Protein AF-A0A438GHX2-F1 (afdb_monomer)

Foldseek 3Di:
DDDDPDDPPDPPPQQAQPVPRHSPDHVVPDPCVVVCCVVPNDPPPPDPVCPPDPPDPPDPDCVVVVVVVVVVVVVVVVVVVVVVVVVVVVVVVVVVVVVVVVVVVVD

pLDDT: mean 72.29, std 18.08, range [37.75, 98.06]

Mean predicted aligned error: 19.06 Å

Solvent-accessible surface area (backbone atoms only — not comparable to full-atom values): 6842 Å² total; per-residue (Å²): 138,82,86,77,80,80,76,80,77,73,83,71,75,79,73,43,14,88,88,76,67,40,79,88,47,56,64,92,66,38,84,60,49,66,60,50,39,73,74,66,45,70,85,84,64,86,56,78,78,59,70,76,38,95,87,48,82,83,68,80,58,71,70,58,57,56,53,53,52,52,51,52,53,53,50,53,52,50,53,53,51,50,56,52,51,50,52,53,50,49,54,51,50,53,50,53,51,48,56,52,51,54,56,58,78,75,109

Structure (mmCIF, N/CA/C/O backbone):
data_AF-A0A438GHX2-F1
#
_entry.id   AF-A0A438GHX2-F1
#
loop_
_atom_site.group_PDB
_atom_site.id
_atom_site.type_symbol
_atom_site.label_atom_id
_atom_site.label_alt_id
_atom_site.label_comp_id
_atom_site.label_asym_id
_atom_site.label_entity_id
_atom_site.label_seq_id
_atom_site.pdbx_PDB_ins_code
_atom_site.Cartn_x
_atom_site.Cartn_y
_atom_site.Cartn_z
_atom_site.occupancy
_atom_site.B_iso_or_equiv
_atom_site.auth_seq_id
_atom_site.auth_comp_id
_atom_site.auth_asym_id
_atom_site.auth_atom_id
_atom_site.pdbx_PDB_model_num
ATOM 1 N N . MET A 1 1 ? -14.356 -44.701 -19.318 1.00 44.75 1 MET A N 1
ATOM 2 C CA . MET A 1 1 ? -13.200 -44.089 -20.004 1.00 44.75 1 MET A CA 1
ATOM 3 C C . MET A 1 1 ? -13.467 -42.599 -20.024 1.00 44.75 1 MET A C 1
ATOM 5 O O . MET A 1 1 ? -14.462 -42.194 -20.605 1.00 44.75 1 MET A O 1
ATOM 9 N N . GLN A 1 2 ? -12.711 -41.836 -19.240 1.00 37.75 2 GLN A N 1
ATOM 10 C CA . GLN A 1 2 ? -12.953 -40.420 -18.967 1.00 37.75 2 GLN A CA 1
ATOM 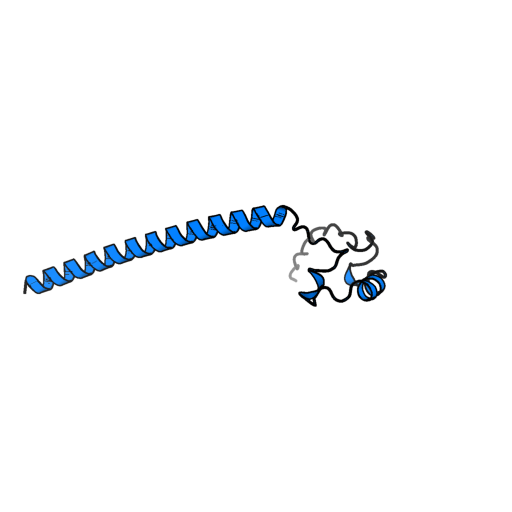11 C C . GLN A 1 2 ? -12.055 -39.603 -19.895 1.00 37.75 2 GLN A C 1
ATOM 13 O O . GLN A 1 2 ? -10.837 -39.761 -19.852 1.00 37.75 2 GLN A O 1
ATOM 18 N N . GLU A 1 3 ? -12.653 -38.796 -20.768 1.00 44.75 3 GLU A N 1
ATOM 19 C CA . GLU A 1 3 ? -11.899 -37.930 -21.671 1.00 44.75 3 GLU A CA 1
ATOM 20 C C . GLU A 1 3 ? -11.330 -36.753 -20.877 1.00 44.75 3 GLU A C 1
ATOM 22 O O . GLU A 1 3 ? -12.061 -35.929 -20.326 1.00 44.75 3 GLU A O 1
ATOM 27 N N . LEU A 1 4 ? -10.003 -36.723 -20.764 1.00 44.03 4 LEU A N 1
ATOM 28 C CA . LEU A 1 4 ? -9.276 -35.601 -20.193 1.00 44.03 4 LEU A CA 1
ATOM 29 C C . LEU A 1 4 ? -9.336 -34.445 -21.191 1.00 44.03 4 LEU A C 1
ATOM 31 O O . LEU A 1 4 ? -8.845 -34.549 -22.313 1.00 44.03 4 LEU A O 1
ATOM 35 N N . GLN A 1 5 ? -9.963 -33.353 -20.763 1.00 43.41 5 GLN A N 1
ATOM 36 C CA . GLN A 1 5 ? -10.037 -32.099 -21.499 1.00 43.41 5 GLN A CA 1
ATOM 37 C C . GLN A 1 5 ? -8.619 -31.637 -21.863 1.00 43.41 5 GLN A C 1
ATOM 39 O O . GLN A 1 5 ? -7.803 -31.346 -20.988 1.00 43.41 5 GLN A O 1
ATOM 44 N N . ALA A 1 6 ? -8.329 -31.588 -23.165 1.00 49.94 6 ALA A N 1
ATOM 45 C CA . ALA A 1 6 ? -7.093 -31.034 -23.689 1.00 49.94 6 ALA A CA 1
ATOM 46 C C . ALA A 1 6 ? -7.051 -29.538 -23.360 1.00 49.94 6 ALA A C 1
ATOM 48 O O . ALA A 1 6 ? -7.850 -28.746 -23.861 1.00 49.94 6 ALA A O 1
ATOM 49 N N . ILE A 1 7 ? -6.135 -29.168 -22.470 1.00 44.16 7 ILE A N 1
ATOM 50 C CA . ILE A 1 7 ? -5.870 -27.786 -22.089 1.00 44.16 7 ILE A CA 1
ATOM 51 C C . ILE A 1 7 ? -5.365 -27.075 -23.347 1.00 44.16 7 ILE A C 1
ATOM 53 O O . ILE A 1 7 ? -4.287 -27.387 -23.851 1.00 44.16 7 ILE A O 1
ATOM 57 N N . SER A 1 8 ? -6.158 -26.148 -23.881 1.00 46.19 8 SER A N 1
ATOM 58 C CA . SER A 1 8 ? -5.757 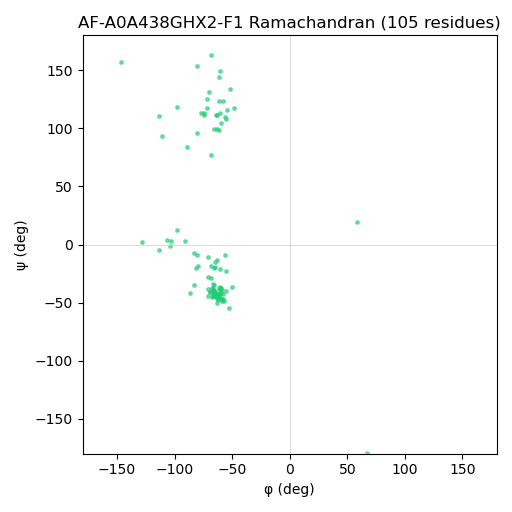-25.293 -24.994 1.00 46.19 8 SER A CA 1
ATOM 59 C C . SER A 1 8 ? -4.588 -24.420 -24.542 1.00 46.19 8 SER A C 1
ATOM 61 O O . SER A 1 8 ? -4.787 -23.425 -23.842 1.00 46.19 8 SER A O 1
ATOM 63 N N . GLN A 1 9 ? -3.364 -24.810 -24.900 1.00 49.81 9 GLN A N 1
ATOM 64 C CA . GLN A 1 9 ? -2.186 -23.972 -24.724 1.00 49.81 9 GLN A CA 1
ATOM 65 C C . GLN A 1 9 ? -2.385 -22.693 -25.539 1.00 49.81 9 GLN A C 1
ATOM 67 O O . GLN A 1 9 ? -2.453 -22.716 -26.767 1.00 49.81 9 GLN A O 1
ATOM 72 N N . THR A 1 10 ? -2.516 -21.572 -24.837 1.00 51.72 10 THR A N 1
ATOM 73 C CA . THR A 1 10 ? -2.447 -20.230 -25.411 1.00 51.72 10 THR A CA 1
ATOM 74 C C . THR A 1 10 ? -1.155 -20.134 -26.229 1.00 51.72 10 THR A C 1
ATOM 76 O O . THR A 1 10 ? -0.114 -20.555 -25.717 1.00 51.72 10 THR A O 1
ATOM 79 N N . PRO A 1 11 ? -1.163 -19.601 -27.465 1.00 47.44 11 PRO A N 1
ATOM 80 C CA . PRO A 1 11 ? 0.074 -19.399 -28.199 1.00 47.44 11 PRO A CA 1
ATOM 81 C C . PRO A 1 11 ? 0.879 -18.341 -27.447 1.00 47.44 11 PRO A C 1
ATOM 83 O O . PRO A 1 11 ? 0.601 -17.146 -27.540 1.00 47.44 11 PRO A O 1
ATOM 86 N N . LEU A 1 12 ? 1.849 -18.789 -26.648 1.00 51.69 12 LEU A N 1
ATOM 87 C CA . LEU A 1 12 ? 2.908 -17.927 -26.155 1.00 51.69 12 LEU A CA 1
ATOM 88 C C . LEU A 1 12 ? 3.601 -17.418 -27.412 1.00 51.69 12 LEU A C 1
ATOM 90 O O . LEU A 1 12 ? 4.280 -18.182 -28.096 1.00 51.69 12 LEU A O 1
ATOM 94 N N . GLN A 1 13 ? 3.357 -16.159 -27.774 1.00 54.06 13 GLN A N 1
ATOM 95 C CA . GLN A 1 13 ? 4.172 -15.496 -28.779 1.00 54.06 13 GLN A CA 1
ATOM 96 C C . GLN A 1 13 ? 5.605 -15.611 -28.273 1.00 54.06 13 GLN A C 1
ATOM 98 O O . GLN A 1 13 ? 5.933 -15.033 -27.237 1.00 54.06 13 GLN A O 1
ATOM 103 N N . ALA A 1 14 ? 6.408 -16.454 -28.925 1.00 57.56 14 ALA A N 1
ATOM 104 C CA . ALA A 1 14 ? 7.786 -16.675 -28.534 1.00 57.56 14 ALA A CA 1
ATOM 105 C C . ALA A 1 14 ? 8.468 -15.309 -28.547 1.00 57.56 14 ALA A C 1
ATOM 107 O O . ALA A 1 14 ? 8.602 -14.702 -29.606 1.00 57.56 14 ALA A O 1
ATOM 108 N N . MET A 1 15 ? 8.807 -14.774 -27.374 1.00 66.50 15 MET A N 1
ATOM 109 C CA . MET A 1 15 ? 9.594 -13.553 -27.331 1.00 66.50 15 MET A CA 1
ATOM 110 C C . MET A 1 15 ? 11.000 -13.913 -27.797 1.00 66.50 15 MET A C 1
ATOM 112 O O . MET A 1 15 ? 11.557 -14.899 -27.303 1.00 66.50 15 MET A O 1
ATOM 116 N N . PRO A 1 16 ? 11.574 -13.140 -28.731 1.00 70.56 16 PRO A N 1
ATOM 117 C CA . PRO A 1 16 ? 12.947 -13.367 -29.123 1.00 70.56 16 PRO A CA 1
ATOM 118 C C . PRO A 1 16 ? 13.844 -13.186 -27.899 1.00 70.56 16 PRO A C 1
ATOM 120 O O . PRO A 1 16 ? 13.541 -12.394 -27.000 1.00 70.56 16 PRO A O 1
ATOM 123 N N . CYS A 1 17 ? 14.957 -13.911 -27.868 1.00 71.19 17 CYS A N 1
ATOM 124 C CA . CYS A 1 17 ? 15.978 -13.753 -26.855 1.00 71.19 17 CYS A CA 1
ATOM 125 C C . CYS A 1 17 ? 16.313 -12.264 -26.703 1.00 71.19 17 CYS A C 1
ATOM 127 O O . CYS A 1 17 ? 16.804 -11.636 -27.637 1.00 71.19 17 CYS A O 1
ATOM 129 N N . ALA A 1 18 ? 16.082 -11.685 -25.525 1.00 68.88 18 ALA A N 1
ATOM 130 C CA . ALA A 1 18 ? 16.302 -10.255 -25.303 1.00 68.88 18 ALA A CA 1
ATOM 131 C C . ALA A 1 18 ? 17.778 -9.826 -25.465 1.00 68.88 18 ALA A C 1
ATOM 133 O O . ALA A 1 18 ? 18.061 -8.636 -25.554 1.00 68.88 18 ALA A O 1
ATOM 134 N N . ILE A 1 19 ? 18.709 -10.789 -25.508 1.00 69.50 19 ILE A N 1
ATOM 135 C CA . ILE A 1 19 ? 20.157 -10.561 -25.600 1.00 69.50 19 ILE A CA 1
ATOM 136 C C . ILE A 1 19 ? 20.616 -10.414 -27.060 1.00 69.50 19 ILE A C 1
ATOM 138 O O . ILE A 1 19 ? 21.429 -9.545 -27.357 1.00 69.50 19 ILE A O 1
ATOM 142 N N . CYS A 1 20 ? 20.104 -11.239 -27.979 1.00 76.06 20 CYS A N 1
ATOM 143 C CA . CYS A 1 20 ? 20.543 -11.266 -29.386 1.00 76.06 20 CYS A CA 1
ATOM 144 C C . CYS A 1 20 ? 19.396 -11.155 -30.406 1.00 76.06 20 CYS A C 1
ATOM 146 O O . CYS A 1 20 ? 19.635 -11.197 -31.609 1.00 76.06 20 CYS A O 1
ATOM 148 N N . LEU A 1 21 ? 18.157 -11.009 -29.929 1.00 70.31 21 LEU A N 1
ATOM 149 C CA . LEU A 1 21 ? 16.919 -10.928 -30.708 1.00 70.31 21 LEU A CA 1
ATOM 150 C C . LEU A 1 21 ? 16.644 -12.148 -31.610 1.00 70.31 21 LEU A C 1
ATOM 152 O O . LEU A 1 21 ? 15.840 -12.058 -32.538 1.00 70.31 21 LEU A O 1
ATOM 156 N N . SER A 1 22 ? 17.274 -13.293 -31.335 1.00 70.31 22 SER A N 1
ATOM 157 C CA . SER A 1 22 ? 17.010 -14.553 -32.035 1.00 70.31 22 SER A CA 1
ATOM 158 C C . SER A 1 22 ? 15.754 -15.244 -31.487 1.00 70.31 22 SER A C 1
ATOM 160 O O . SER A 1 22 ? 15.398 -15.078 -30.322 1.00 70.31 22 SER A O 1
ATOM 162 N N . TYR A 1 23 ? 15.092 -16.059 -32.311 1.00 73.00 23 TYR A N 1
ATOM 163 C CA . TYR A 1 23 ? 13.996 -16.945 -31.881 1.00 73.00 23 TYR A CA 1
ATOM 164 C C . TYR A 1 23 ? 14.449 -18.409 -31.746 1.00 73.00 23 TYR A C 1
ATOM 166 O O . TYR A 1 23 ? 13.633 -19.288 -31.487 1.00 73.00 23 TYR A O 1
ATOM 174 N N . GLU A 1 24 ? 15.739 -18.680 -31.966 1.00 75.62 24 GLU A N 1
ATOM 175 C CA . GLU A 1 24 ? 16.281 -20.041 -32.084 1.00 75.62 24 GLU A CA 1
ATOM 176 C C . GLU A 1 24 ? 16.541 -20.709 -30.731 1.00 75.62 24 GLU A C 1
ATOM 178 O O . GLU A 1 24 ? 16.621 -21.931 -30.656 1.00 75.62 24 GLU A O 1
ATOM 183 N N . HIS A 1 25 ? 16.657 -19.924 -29.661 1.00 68.31 25 HIS A N 1
ATOM 184 C CA . HIS A 1 25 ? 16.953 -20.417 -28.322 1.00 68.31 25 HIS A CA 1
ATOM 185 C C . HIS A 1 25 ? 16.252 -19.566 -27.260 1.00 68.31 25 HIS A C 1
ATOM 187 O O . HIS A 1 25 ? 15.940 -18.389 -27.472 1.00 68.31 25 HIS A O 1
ATOM 193 N N . LEU A 1 26 ? 16.038 -20.147 -26.080 1.00 65.06 26 LEU A N 1
ATOM 194 C CA . LEU A 1 26 ? 15.575 -19.392 -24.918 1.00 65.06 26 LEU A CA 1
ATOM 195 C C . LEU A 1 26 ? 16.666 -18.427 -24.437 1.00 65.06 26 LEU A C 1
ATOM 197 O O . LEU A 1 26 ? 17.841 -18.553 -24.793 1.00 65.06 26 LEU A O 1
ATOM 201 N N . VAL A 1 27 ? 16.274 -17.437 -23.630 1.00 64.94 27 VAL A N 1
ATOM 202 C CA . VAL A 1 27 ? 17.217 -16.447 -23.089 1.00 64.94 27 VAL A CA 1
ATOM 203 C C . VAL A 1 27 ? 18.362 -17.129 -22.353 1.00 64.94 27 VAL A C 1
ATOM 205 O O . VAL A 1 27 ? 19.485 -16.722 -22.594 1.00 64.94 27 VAL A O 1
ATOM 208 N N . GLU A 1 28 ? 18.088 -18.193 -21.590 1.00 63.25 28 GLU A N 1
ATOM 209 C CA . GLU A 1 28 ? 19.048 -18.963 -20.776 1.00 63.25 28 GLU A CA 1
ATOM 210 C C . GLU A 1 28 ? 20.077 -19.777 -21.581 1.00 63.25 28 GLU A C 1
ATOM 212 O O . GLU A 1 28 ? 21.117 -20.161 -21.054 1.00 63.25 28 GLU A O 1
ATOM 217 N N . GLU A 1 29 ? 19.805 -20.038 -22.860 1.00 65.94 29 GLU A N 1
ATOM 218 C CA . GLU A 1 29 ? 20.664 -20.840 -23.747 1.00 65.94 29 GLU A CA 1
ATOM 219 C C . GLU A 1 29 ? 21.402 -19.978 -24.778 1.00 65.94 29 GLU A C 1
ATOM 221 O O . GLU A 1 29 ? 22.105 -20.483 -25.653 1.00 65.94 29 GLU A O 1
ATOM 226 N N . CYS A 1 30 ? 21.244 -18.657 -24.694 1.00 72.62 30 CYS A N 1
ATOM 227 C CA . CYS A 1 30 ? 21.864 -17.736 -25.621 1.00 72.62 30 CYS A CA 1
ATOM 228 C C . CYS A 1 30 ? 23.401 -17.829 -25.561 1.00 72.62 30 CYS A C 1
ATOM 230 O O . CYS A 1 30 ? 23.999 -17.582 -24.510 1.00 72.62 30 CYS A O 1
ATOM 232 N N . PRO A 1 31 ? 24.075 -18.105 -26.693 1.00 67.62 31 PRO A N 1
ATOM 233 C CA . PRO A 1 31 ? 25.530 -18.261 -26.747 1.00 67.62 31 PRO A CA 1
ATOM 234 C C . PRO A 1 31 ? 26.282 -16.965 -2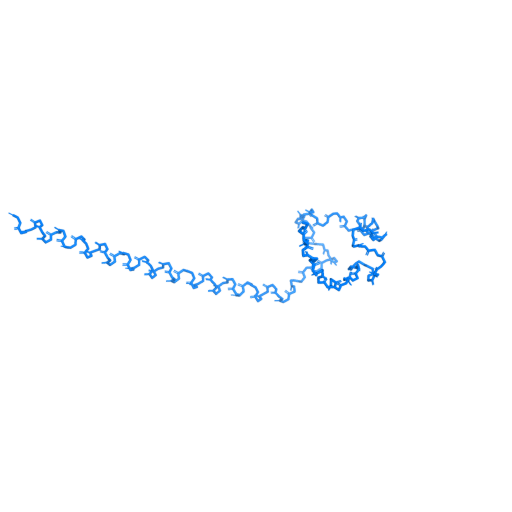6.403 1.00 67.62 31 PRO A C 1
ATOM 236 O O . PRO A 1 31 ? 27.475 -16.992 -26.107 1.00 67.62 31 PRO A O 1
ATOM 239 N N . THR A 1 32 ? 25.587 -15.825 -26.400 1.00 65.25 32 THR A N 1
ATOM 240 C CA . THR A 1 32 ? 26.108 -14.526 -25.962 1.00 65.25 32 THR A CA 1
ATOM 241 C C . THR A 1 32 ? 26.110 -14.368 -24.434 1.00 65.25 32 THR A C 1
ATOM 243 O O . THR A 1 32 ? 26.876 -13.549 -23.933 1.00 65.25 32 THR A O 1
ATOM 246 N N . ILE A 1 33 ? 25.341 -15.170 -23.676 1.00 63.53 33 ILE A N 1
ATOM 247 C CA . ILE A 1 33 ? 25.307 -15.128 -22.199 1.00 63.53 33 ILE A CA 1
ATOM 248 C C . ILE A 1 33 ? 26.695 -15.228 -21.565 1.00 63.53 33 ILE A C 1
ATOM 250 O O . ILE A 1 33 ? 27.016 -14.335 -20.779 1.00 63.53 33 ILE A O 1
ATOM 254 N N . PRO A 1 34 ? 27.534 -16.247 -21.854 1.00 60.75 34 PRO A N 1
ATOM 255 C CA . PRO A 1 34 ? 28.839 -16.366 -21.205 1.00 60.75 34 PRO A CA 1
ATOM 256 C C . PRO A 1 34 ? 29.732 -15.150 -21.482 1.00 60.75 34 PRO A C 1
ATOM 258 O O . PRO A 1 34 ? 30.391 -14.664 -20.568 1.00 60.75 34 PRO A O 1
ATOM 261 N N . VAL A 1 35 ? 29.665 -14.591 -22.695 1.00 60.69 35 VAL A N 1
ATOM 262 C CA . VAL A 1 35 ? 30.422 -13.390 -23.085 1.00 60.69 35 VAL A CA 1
ATOM 263 C C . VAL A 1 35 ? 29.925 -12.155 -22.327 1.00 60.69 35 VAL A C 1
ATOM 265 O O . VAL A 1 35 ? 30.720 -11.402 -21.770 1.00 60.69 35 VAL A O 1
ATOM 268 N N . THR A 1 36 ? 28.606 -11.957 -22.230 1.00 59.00 36 THR A N 1
ATOM 269 C CA . THR A 1 36 ? 28.041 -10.849 -21.442 1.00 59.00 36 THR A CA 1
ATOM 270 C C . THR A 1 36 ? 28.295 -11.004 -19.946 1.00 59.00 36 THR A C 1
ATOM 272 O O . THR A 1 36 ? 28.527 -10.005 -19.275 1.00 59.00 36 THR A O 1
ATOM 275 N N . ARG A 1 37 ? 28.315 -12.234 -19.420 1.00 65.44 37 ARG A N 1
ATOM 276 C CA . ARG A 1 37 ? 28.568 -12.526 -18.005 1.00 65.44 37 ARG A CA 1
ATOM 277 C C . ARG A 1 37 ? 30.024 -12.267 -17.615 1.00 65.44 37 ARG A C 1
ATOM 279 O O . ARG A 1 37 ? 30.264 -11.739 -16.536 1.00 65.44 37 ARG A O 1
ATOM 286 N N . GLU A 1 38 ? 30.985 -12.574 -18.487 1.00 59.28 38 GLU A N 1
ATOM 287 C CA . GLU A 1 38 ? 32.393 -12.210 -18.267 1.00 59.28 38 GLU A CA 1
ATOM 288 C C . GLU A 1 38 ? 32.617 -10.693 -18.312 1.00 59.28 38 GLU A C 1
ATOM 290 O O . GLU A 1 38 ? 33.398 -10.166 -17.523 1.00 59.28 38 GLU A O 1
ATOM 295 N N . MET A 1 39 ? 31.921 -9.975 -19.201 1.00 59.84 39 MET A N 1
ATOM 296 C CA . MET A 1 39 ? 32.117 -8.530 -19.373 1.00 59.84 39 MET A CA 1
ATOM 297 C C . MET A 1 39 ? 31.346 -7.671 -18.359 1.00 59.84 39 MET A C 1
ATOM 299 O O . MET A 1 39 ? 31.838 -6.616 -17.963 1.00 59.84 39 MET A O 1
ATOM 303 N N . PHE A 1 40 ? 30.147 -8.091 -17.946 1.00 55.81 40 PHE A N 1
ATOM 304 C CA . PHE A 1 40 ? 29.248 -7.313 -17.079 1.00 55.81 40 PHE A CA 1
ATOM 305 C C . PHE A 1 40 ? 29.029 -7.925 -15.687 1.00 55.81 40 PHE A C 1
ATOM 307 O O . PHE A 1 40 ? 28.412 -7.284 -14.835 1.00 55.81 40 PHE A O 1
ATOM 314 N N . GLY A 1 41 ? 29.572 -9.117 -15.421 1.00 63.44 41 GLY A N 1
ATOM 315 C CA . GLY A 1 41 ? 29.407 -9.824 -14.152 1.00 63.44 41 GLY A CA 1
ATOM 316 C C . GLY A 1 41 ? 27.971 -10.294 -13.894 1.00 63.44 41 GLY A C 1
ATOM 317 O O . GLY A 1 41 ? 27.057 -10.088 -14.693 1.00 63.44 41 GLY A O 1
ATOM 318 N N . ASP A 1 42 ? 27.757 -10.929 -12.741 1.00 55.94 42 ASP A N 1
ATOM 319 C CA . ASP A 1 42 ? 26.414 -11.285 -12.281 1.00 55.94 42 ASP A CA 1
ATOM 320 C C . ASP A 1 42 ? 25.695 -10.020 -11.786 1.00 55.94 42 ASP A C 1
ATOM 322 O O . ASP A 1 42 ? 26.044 -9.473 -10.733 1.00 55.94 42 ASP A O 1
ATOM 326 N N . CYS A 1 43 ? 24.653 -9.577 -12.509 1.00 58.41 43 CYS A N 1
ATOM 327 C CA . CYS A 1 43 ? 23.821 -8.405 -12.172 1.00 58.41 43 CYS A CA 1
ATOM 328 C C . CYS A 1 43 ? 23.175 -8.468 -10.772 1.00 58.41 43 CYS A C 1
ATOM 330 O O . CYS A 1 43 ? 22.609 -7.487 -10.294 1.00 58.41 43 CYS A O 1
ATOM 332 N N . ASN A 1 44 ? 23.271 -9.616 -10.105 1.00 55.72 44 ASN A N 1
ATOM 333 C CA . ASN A 1 44 ? 22.725 -9.889 -8.779 1.00 55.72 44 ASN A CA 1
ATOM 334 C C . ASN A 1 44 ? 23.626 -9.338 -7.657 1.00 55.72 44 ASN A C 1
ATOM 336 O O . ASN A 1 44 ? 23.235 -9.329 -6.491 1.00 55.72 44 ASN A O 1
ATOM 340 N N . THR A 1 45 ? 24.831 -8.868 -7.993 1.00 56.62 45 THR A N 1
ATOM 341 C CA . THR A 1 45 ? 25.758 -8.261 -7.035 1.00 56.62 45 THR A CA 1
ATOM 342 C C . THR A 1 45 ? 25.490 -6.760 -6.962 1.00 56.62 45 THR A C 1
ATOM 344 O O . THR A 1 45 ? 26.146 -5.964 -7.633 1.00 56.62 45 THR A O 1
ATOM 347 N N . TYR A 1 46 ? 24.508 -6.348 -6.154 1.00 52.75 46 TYR A N 1
ATOM 348 C CA . TYR A 1 46 ? 24.307 -4.931 -5.842 1.00 52.75 46 TYR A CA 1
ATOM 349 C C . TYR A 1 46 ? 25.557 -4.389 -5.133 1.00 52.75 46 TYR A C 1
ATOM 351 O O . TYR A 1 46 ? 25.751 -4.589 -3.936 1.00 52.75 46 TYR A O 1
ATOM 359 N N . ASN A 1 47 ? 26.432 -3.725 -5.886 1.00 57.69 47 ASN A N 1
ATOM 360 C CA . ASN A 1 47 ? 27.640 -3.096 -5.374 1.00 57.69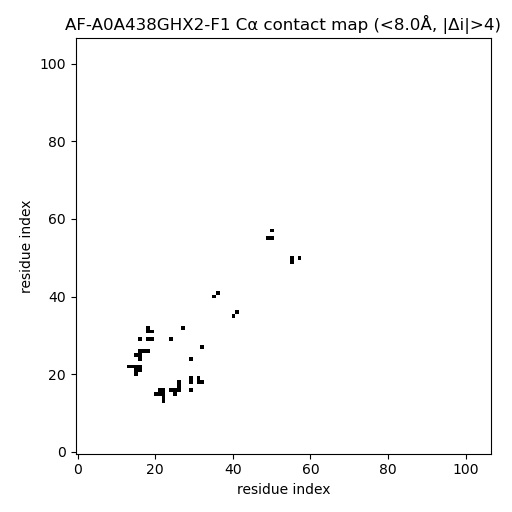 47 ASN A CA 1
ATOM 361 C C . ASN A 1 47 ? 27.492 -1.576 -5.525 1.00 57.69 47 ASN A C 1
ATOM 363 O O . ASN A 1 47 ? 27.468 -1.024 -6.625 1.00 57.69 47 ASN A O 1
ATOM 367 N N . SER A 1 48 ? 27.357 -0.892 -4.393 1.00 62.31 48 SER A N 1
ATOM 368 C CA . SER A 1 48 ? 27.175 0.558 -4.312 1.00 62.31 48 SER A CA 1
ATOM 369 C C . SER A 1 48 ? 28.330 1.362 -4.919 1.00 62.31 48 SER A C 1
ATOM 371 O O . SER A 1 48 ? 28.103 2.500 -5.321 1.00 62.31 48 SER A O 1
ATOM 373 N N . ASN A 1 49 ? 29.525 0.775 -5.065 1.00 59.53 49 ASN A N 1
ATOM 374 C CA . ASN A 1 49 ? 30.703 1.446 -5.629 1.00 59.53 49 ASN A CA 1
ATOM 375 C C . ASN A 1 49 ? 30.603 1.694 -7.149 1.00 59.53 49 ASN A C 1
ATOM 377 O O . ASN A 1 49 ? 31.413 2.436 -7.695 1.00 59.53 49 ASN A O 1
ATOM 381 N N . TRP A 1 50 ? 29.615 1.117 -7.848 1.00 61.91 50 TRP A N 1
ATOM 382 C CA . TRP A 1 50 ? 29.381 1.378 -9.279 1.00 61.91 50 TRP A CA 1
ATOM 383 C C . TRP A 1 50 ? 28.567 2.648 -9.552 1.00 61.91 50 TRP A C 1
ATOM 385 O O . TRP A 1 50 ? 28.412 3.031 -10.714 1.00 61.91 50 TRP A O 1
ATOM 395 N N . ARG A 1 51 ? 28.020 3.302 -8.515 1.00 58.62 51 ARG A N 1
ATOM 396 C CA . ARG A 1 51 ? 27.257 4.549 -8.692 1.00 58.62 51 ARG A CA 1
ATOM 397 C C . ARG A 1 51 ? 28.132 5.723 -9.130 1.00 58.62 51 ARG A C 1
ATOM 399 O O . ARG A 1 51 ? 27.637 6.581 -9.851 1.00 58.62 51 ARG A O 1
ATOM 406 N N . ASP A 1 52 ? 29.408 5.713 -8.751 1.00 59.31 52 ASP A N 1
ATOM 407 C CA . ASP A 1 52 ? 30.356 6.806 -9.003 1.00 59.31 52 ASP A CA 1
ATOM 408 C C . ASP A 1 52 ? 31.250 6.561 -10.232 1.00 59.31 52 ASP A C 1
ATOM 410 O O . ASP A 1 52 ? 32.247 7.254 -10.440 1.00 59.31 52 ASP A O 1
ATOM 414 N N . HIS A 1 53 ? 30.929 5.563 -11.064 1.00 61.56 53 HIS A N 1
ATOM 415 C CA . HIS A 1 53 ? 31.768 5.232 -12.211 1.00 61.56 53 HIS A CA 1
ATOM 416 C C . HIS A 1 53 ? 31.651 6.312 -13.309 1.00 61.56 53 HIS A C 1
ATOM 418 O O . HIS A 1 53 ? 30.552 6.561 -13.811 1.00 61.56 53 HIS A O 1
ATOM 424 N N . PRO A 1 54 ? 32.768 6.910 -13.768 1.00 62.03 54 PRO A N 1
ATOM 425 C CA . PRO A 1 54 ? 32.755 8.114 -14.610 1.00 62.03 54 PRO A CA 1
ATOM 426 C C . PRO A 1 54 ? 32.113 7.919 -15.994 1.00 62.03 54 PRO A C 1
ATOM 428 O O . PRO A 1 54 ? 31.688 8.890 -16.612 1.00 62.03 54 PRO A O 1
ATOM 431 N N . ASN A 1 55 ? 31.998 6.672 -16.465 1.00 56.62 55 ASN A N 1
ATOM 432 C CA . ASN A 1 55 ? 31.332 6.313 -17.726 1.00 56.62 55 ASN A CA 1
ATOM 433 C C . ASN A 1 55 ? 29.930 5.686 -17.566 1.00 56.62 55 ASN A C 1
ATOM 435 O O . ASN A 1 55 ? 29.293 5.396 -18.574 1.00 56.62 55 ASN A O 1
ATOM 439 N N . PHE A 1 56 ? 29.422 5.478 -16.342 1.00 53.44 56 PHE A N 1
ATOM 440 C CA . PHE A 1 56 ? 28.064 4.957 -16.115 1.00 53.44 56 PHE A CA 1
ATOM 441 C C . PHE A 1 56 ? 27.176 6.045 -15.511 1.00 53.44 56 PHE A C 1
ATOM 443 O O . PHE A 1 56 ? 27.099 6.230 -14.300 1.00 53.44 56 PHE A O 1
ATOM 450 N N . SER A 1 57 ? 26.466 6.771 -16.374 1.00 59.91 57 SER A N 1
ATOM 451 C CA . SER A 1 57 ? 25.432 7.702 -15.929 1.00 59.91 57 SER A CA 1
ATOM 452 C C . SER A 1 57 ? 24.154 6.919 -15.634 1.00 59.91 57 SER A C 1
ATOM 454 O O . SER A 1 57 ? 23.361 6.641 -16.534 1.00 59.91 57 SER A O 1
ATOM 456 N N . TRP A 1 58 ? 23.937 6.565 -14.368 1.00 55.62 58 TRP A N 1
ATOM 457 C CA . TRP A 1 58 ? 22.635 6.108 -13.887 1.00 55.62 58 TRP A CA 1
ATOM 458 C C . TRP A 1 58 ? 21.656 7.285 -13.913 1.00 55.62 58 TRP A C 1
ATOM 460 O O . TRP A 1 58 ? 21.374 7.891 -12.884 1.00 55.62 58 TRP A O 1
ATOM 470 N N . LYS A 1 59 ? 21.152 7.653 -15.093 1.00 59.22 59 LYS A N 1
ATOM 471 C CA . LYS A 1 59 ? 19.978 8.522 -15.182 1.00 59.22 59 LYS A CA 1
ATOM 472 C C . LYS A 1 59 ? 18.763 7.650 -14.880 1.00 59.22 59 LYS A C 1
ATOM 474 O O . LYS A 1 59 ? 18.484 6.746 -15.670 1.00 59.22 59 LYS A O 1
ATOM 479 N N . PRO A 1 60 ? 18.050 7.871 -13.760 1.00 55.03 60 PRO A N 1
ATOM 480 C CA . PRO A 1 60 ? 16.791 7.184 -13.549 1.00 55.03 60 PRO A CA 1
ATOM 481 C C . PRO A 1 60 ? 15.878 7.536 -14.725 1.00 55.03 60 PRO A C 1
ATOM 483 O O . PRO A 1 60 ? 15.671 8.712 -15.029 1.00 55.03 60 PRO A O 1
ATOM 486 N N . GLN A 1 61 ? 15.388 6.518 -15.431 1.00 56.56 61 GLN A N 1
ATOM 487 C CA . GLN A 1 61 ? 14.406 6.727 -16.488 1.00 56.56 61 GLN A CA 1
ATOM 488 C C . GLN A 1 61 ? 13.138 7.344 -15.866 1.00 56.56 61 GLN A C 1
ATOM 490 O O . GLN A 1 61 ? 12.786 6.984 -14.737 1.00 56.56 61 GLN A O 1
ATOM 495 N N . PRO A 1 62 ? 12.440 8.253 -16.572 1.00 58.53 62 PRO A N 1
ATOM 496 C CA . PRO A 1 62 ? 11.331 9.050 -16.027 1.00 58.53 62 PRO A CA 1
ATOM 497 C C . PRO A 1 62 ? 10.202 8.212 -15.410 1.00 58.53 62 PRO A C 1
ATOM 499 O O . PRO A 1 62 ? 9.534 8.676 -14.492 1.00 58.53 62 PRO A O 1
ATOM 502 N N . VAL A 1 63 ? 10.076 6.946 -15.821 1.00 57.66 63 VAL A N 1
ATOM 503 C CA . VAL A 1 63 ? 9.148 5.958 -15.254 1.00 57.66 63 VAL A CA 1
ATOM 504 C C . VAL A 1 63 ? 9.244 5.878 -13.721 1.00 57.66 63 VAL A C 1
ATOM 506 O O . VAL A 1 63 ? 8.233 5.744 -13.042 1.00 57.66 63 VAL A O 1
ATOM 509 N N . MET A 1 64 ? 10.445 6.024 -13.146 1.00 56.59 64 MET A N 1
ATOM 510 C CA . MET A 1 64 ? 10.651 5.958 -11.693 1.00 56.59 64 MET A CA 1
ATOM 511 C C . MET A 1 64 ? 10.078 7.177 -10.943 1.00 56.59 64 MET A C 1
ATOM 513 O O . MET A 1 64 ? 9.674 7.040 -9.790 1.00 56.59 64 MET A O 1
ATOM 517 N N . GLY A 1 65 ? 9.990 8.349 -11.583 1.00 62.56 65 GLY A N 1
ATOM 518 C CA . GLY A 1 65 ? 9.382 9.546 -10.989 1.00 62.56 65 GLY A CA 1
ATOM 519 C C . GLY A 1 65 ? 7.869 9.405 -10.816 1.00 62.56 65 GLY A C 1
ATOM 520 O O . GLY A 1 65 ? 7.334 9.735 -9.755 1.00 62.56 65 GLY A O 1
ATOM 521 N N . ASP A 1 66 ? 7.204 8.823 -11.815 1.00 68.62 66 ASP A N 1
ATOM 522 C CA . ASP A 1 66 ? 5.761 8.570 -11.791 1.00 68.62 66 ASP A CA 1
ATOM 523 C C . ASP A 1 66 ? 5.391 7.528 -10.726 1.00 68.62 66 ASP A C 1
ATOM 525 O O . ASP A 1 66 ? 4.430 7.717 -9.975 1.00 68.62 66 ASP A O 1
ATOM 529 N N . PHE A 1 67 ? 6.203 6.473 -10.572 1.00 72.75 67 PHE A N 1
ATOM 530 C CA . PHE A 1 67 ? 6.024 5.486 -9.500 1.00 72.75 67 PHE A CA 1
ATOM 531 C C . PHE A 1 67 ? 6.184 6.097 -8.104 1.00 72.75 67 PHE A C 1
ATOM 533 O O . PHE A 1 67 ? 5.375 5.819 -7.218 1.00 72.75 67 PHE A O 1
ATOM 540 N N . VAL A 1 68 ? 7.182 6.962 -7.896 1.00 73.75 68 VAL A N 1
ATOM 541 C CA . VAL A 1 68 ? 7.394 7.639 -6.604 1.00 73.75 68 VAL A CA 1
ATOM 542 C C . VAL A 1 68 ? 6.245 8.606 -6.290 1.00 73.75 68 VAL A C 1
ATOM 544 O O . VAL A 1 68 ? 5.783 8.667 -5.147 1.00 73.75 68 VAL A O 1
ATOM 547 N N . GLY A 1 69 ? 5.734 9.326 -7.294 1.00 73.44 69 GLY A N 1
ATOM 548 C CA . GLY A 1 69 ? 4.558 10.189 -7.157 1.00 73.44 69 GLY A CA 1
ATOM 549 C C . GLY A 1 69 ? 3.295 9.412 -6.776 1.00 73.44 69 GLY A C 1
ATOM 550 O O . GLY A 1 69 ? 2.607 9.774 -5.815 1.00 73.44 69 GLY A O 1
ATOM 551 N N . ALA A 1 70 ? 3.031 8.301 -7.468 1.00 82.44 70 ALA A N 1
ATOM 552 C CA . ALA A 1 70 ? 1.918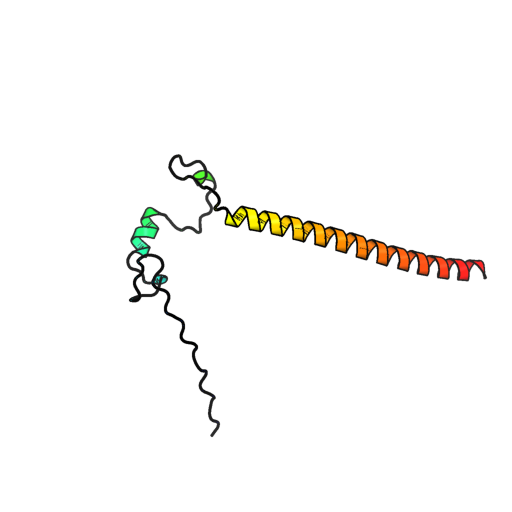 7.408 -7.161 1.00 82.44 70 ALA A CA 1
ATOM 553 C C . ALA A 1 70 ? 2.039 6.815 -5.748 1.00 82.44 70 ALA A C 1
ATOM 555 O O . ALA A 1 70 ? 1.075 6.850 -4.983 1.00 82.44 70 ALA A O 1
ATOM 556 N N . GLN A 1 71 ? 3.235 6.365 -5.351 1.00 86.38 71 GLN A N 1
ATOM 557 C CA . GLN A 1 71 ? 3.491 5.841 -4.008 1.00 86.38 71 GLN A CA 1
ATOM 558 C C . GLN A 1 71 ? 3.206 6.892 -2.921 1.00 86.38 71 GLN A C 1
ATOM 560 O O . GLN A 1 71 ? 2.593 6.587 -1.898 1.00 86.38 71 GLN A O 1
ATOM 565 N N . LYS A 1 72 ? 3.599 8.154 -3.143 1.00 89.38 72 LYS A N 1
ATOM 566 C CA . LYS A 1 72 ? 3.342 9.254 -2.201 1.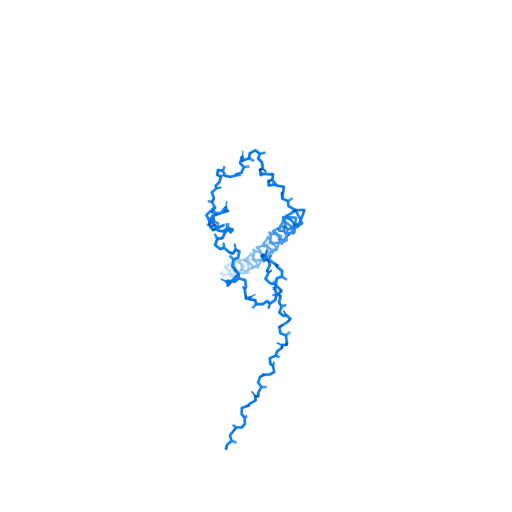00 89.38 72 LYS A CA 1
ATOM 567 C C . LYS A 1 72 ? 1.846 9.558 -2.059 1.00 89.38 72 LYS A C 1
ATOM 569 O O . LYS A 1 72 ? 1.381 9.785 -0.944 1.00 89.38 72 LYS A O 1
ATOM 574 N N . SER A 1 73 ? 1.096 9.526 -3.163 1.00 89.88 73 SER A N 1
ATOM 575 C CA . SER A 1 73 ? -0.364 9.704 -3.152 1.00 89.88 73 SER A CA 1
ATOM 576 C C . SER A 1 73 ? -1.077 8.563 -2.418 1.00 89.88 73 SER A C 1
ATOM 578 O O . SER A 1 73 ? -1.944 8.816 -1.580 1.00 89.88 73 SER A O 1
ATOM 580 N N . ILE A 1 74 ? -0.660 7.317 -2.668 1.00 93.75 74 ILE A N 1
ATOM 581 C CA . ILE A 1 74 ? -1.187 6.128 -1.984 1.00 93.75 74 ILE A CA 1
ATOM 582 C C . ILE A 1 74 ? -0.946 6.231 -0.476 1.00 93.75 74 ILE A C 1
ATOM 584 O O . ILE A 1 74 ? -1.876 6.039 0.306 1.00 93.75 74 ILE A O 1
ATOM 588 N N . ASN A 1 75 ? 0.266 6.603 -0.059 1.00 90.38 75 ASN A N 1
ATOM 589 C CA . ASN A 1 75 ? 0.591 6.765 1.357 1.00 90.38 75 ASN A CA 1
ATOM 590 C C . ASN A 1 75 ? -0.262 7.852 2.026 1.00 90.38 75 ASN A C 1
ATOM 592 O O . ASN A 1 75 ? -0.785 7.625 3.112 1.00 90.38 75 ASN A O 1
ATOM 596 N N . ALA A 1 76 ? -0.466 8.998 1.368 1.00 94.12 76 ALA A N 1
ATOM 597 C CA . ALA A 1 76 ? -1.314 10.066 1.898 1.00 94.12 76 ALA A CA 1
ATOM 598 C C . ALA A 1 76 ? -2.777 9.620 2.077 1.00 94.12 76 ALA A C 1
ATOM 600 O O . ALA A 1 76 ? -3.382 9.900 3.112 1.00 94.12 76 ALA A O 1
ATOM 601 N N . GLN A 1 77 ? -3.335 8.886 1.106 1.00 96.38 77 GLN A N 1
ATOM 602 C CA . GLN A 1 77 ? -4.689 8.331 1.226 1.00 96.38 77 GLN A CA 1
ATOM 603 C C . GLN A 1 77 ? -4.794 7.293 2.346 1.00 96.38 77 GLN A C 1
ATOM 605 O O . GLN A 1 77 ? -5.792 7.262 3.065 1.00 96.38 77 GLN A O 1
ATOM 610 N N . LEU A 1 78 ? -3.781 6.437 2.505 1.00 95.25 78 LEU A N 1
ATOM 611 C CA . LEU A 1 78 ? -3.754 5.443 3.576 1.00 95.25 78 LEU A CA 1
ATOM 612 C C . LEU A 1 78 ? -3.726 6.110 4.953 1.00 95.25 78 LEU A C 1
ATOM 614 O O . LEU A 1 78 ? -4.537 5.741 5.799 1.00 95.25 78 LEU A O 1
ATOM 618 N N . SER A 1 79 ? -2.880 7.123 5.154 1.00 96.38 79 SER A N 1
ATOM 619 C CA . SER A 1 79 ? -2.839 7.894 6.403 1.00 96.38 79 SER A CA 1
ATOM 620 C C . SER A 1 79 ? -4.196 8.517 6.735 1.00 96.38 79 SER A C 1
ATOM 622 O O . SER A 1 79 ? -4.724 8.284 7.815 1.00 96.38 79 SER A O 1
ATOM 624 N N . GLN A 1 80 ? -4.837 9.189 5.775 1.00 97.12 80 GLN A N 1
ATOM 625 C CA . GLN A 1 80 ? -6.165 9.781 5.988 1.00 97.12 80 GLN A CA 1
ATOM 626 C C . GLN A 1 80 ? -7.237 8.745 6.356 1.00 97.12 80 GLN A C 1
ATOM 628 O O . GLN A 1 80 ? -8.115 9.010 7.179 1.00 97.12 80 GLN A O 1
ATOM 633 N N . ARG A 1 81 ? -7.190 7.552 5.748 1.00 96.75 81 ARG A N 1
ATOM 634 C CA . ARG A 1 81 ? -8.122 6.467 6.084 1.00 96.75 81 ARG A CA 1
ATOM 635 C C . ARG A 1 81 ? -7.883 5.931 7.493 1.00 96.75 81 ARG A C 1
ATOM 637 O O . ARG A 1 81 ? -8.862 5.611 8.163 1.00 96.75 81 ARG A O 1
ATOM 644 N N . ILE A 1 82 ? -6.629 5.846 7.934 1.00 97.88 82 ILE A N 1
ATOM 645 C CA . ILE A 1 82 ? -6.273 5.433 9.298 1.00 97.88 82 ILE A CA 1
ATOM 646 C C . ILE A 1 82 ? -6.830 6.442 10.306 1.00 97.88 82 ILE A C 1
ATOM 648 O O . ILE A 1 82 ? -7.590 6.038 11.183 1.00 97.88 82 ILE A O 1
ATOM 652 N N . ASP A 1 83 ? -6.579 7.737 10.105 1.00 97.81 83 ASP A N 1
ATOM 653 C CA . ASP A 1 83 ? -7.075 8.800 10.990 1.00 97.81 83 ASP A CA 1
ATOM 654 C C . ASP A 1 83 ? -8.612 8.792 11.084 1.00 97.81 83 ASP A C 1
ATOM 656 O O . ASP A 1 83 ? -9.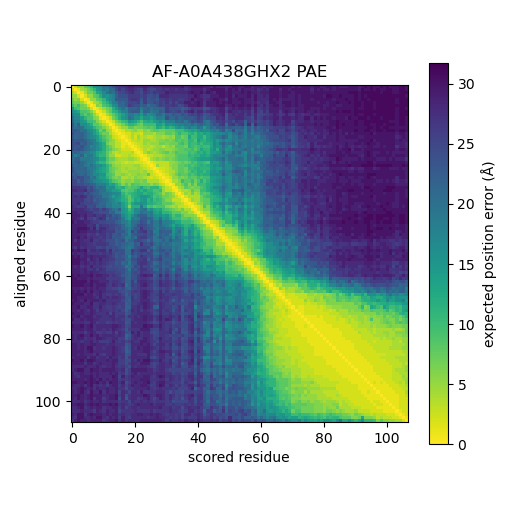209 8.973 12.149 1.00 97.81 83 ASP A O 1
ATOM 660 N N . SER A 1 84 ? -9.285 8.541 9.956 1.00 97.44 84 SER A N 1
ATOM 661 C CA . SER A 1 84 ? -10.744 8.447 9.904 1.00 97.44 84 SER A CA 1
ATOM 662 C C . SER A 1 84 ? -11.286 7.243 10.680 1.00 97.44 84 SER A C 1
ATOM 664 O O . SER A 1 84 ? -12.266 7.378 11.420 1.00 97.44 84 SER A O 1
ATOM 666 N N . VAL A 1 85 ? -10.652 6.075 10.536 1.00 98.06 85 VAL A N 1
ATOM 667 C CA . VAL A 1 85 ? -11.023 4.868 11.286 1.00 98.06 85 VAL A CA 1
ATOM 668 C C . VAL A 1 85 ? -10.779 5.074 12.778 1.00 98.06 85 VAL A C 1
ATOM 670 O O . VAL A 1 85 ? -11.669 4.775 13.573 1.00 98.06 85 VAL A O 1
ATOM 673 N N . GLU A 1 86 ? -9.635 5.643 13.158 1.00 97.94 86 GLU A N 1
ATOM 674 C CA . GLU A 1 86 ? -9.298 5.948 14.550 1.00 97.94 86 GLU A CA 1
ATOM 675 C C . GLU A 1 86 ? -10.330 6.893 15.179 1.00 97.94 86 GLU A C 1
ATOM 677 O O . GLU A 1 86 ? -10.909 6.584 16.220 1.00 97.94 86 GLU A O 1
ATOM 682 N N . SER A 1 87 ? -10.672 7.990 14.497 1.00 97.50 87 SER A N 1
ATOM 683 C CA . SER A 1 87 ? -11.705 8.920 14.965 1.00 97.50 87 SER A CA 1
ATOM 684 C C . SER A 1 87 ? -13.076 8.250 15.114 1.00 97.50 87 SER A C 1
ATOM 686 O O . SER A 1 87 ? -13.807 8.521 16.069 1.00 97.50 87 SER A O 1
ATOM 688 N N . SER A 1 88 ? -13.443 7.363 14.185 1.00 97.88 88 SER A N 1
ATOM 689 C CA . SER A 1 88 ? -14.708 6.626 14.257 1.00 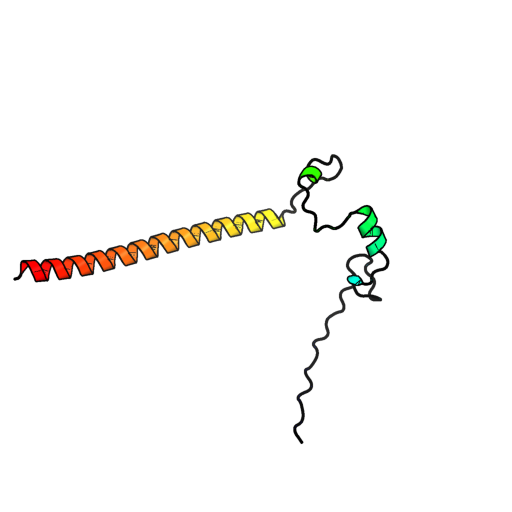97.88 88 SER A CA 1
ATOM 690 C C . SER A 1 88 ? -14.754 5.676 15.456 1.00 97.88 88 SER A C 1
ATOM 692 O O . SER A 1 88 ? -15.775 5.604 16.145 1.00 97.88 88 SER A O 1
ATOM 694 N N . LEU A 1 89 ? -13.651 4.973 15.724 1.00 97.81 89 LEU A N 1
ATOM 695 C CA . LEU A 1 89 ? -13.535 4.072 16.866 1.00 97.81 89 LEU A CA 1
ATOM 696 C C . LEU A 1 89 ? -13.572 4.838 18.189 1.00 97.81 89 LEU A C 1
ATOM 698 O O . LEU A 1 89 ? -14.339 4.453 19.070 1.00 97.81 89 LEU A O 1
ATOM 702 N N . ASN A 1 90 ? -12.849 5.956 18.294 1.00 97.44 90 ASN A N 1
ATOM 703 C CA . ASN A 1 90 ? -12.844 6.796 19.494 1.00 97.44 90 ASN A CA 1
ATOM 704 C C . ASN A 1 90 ? -14.255 7.293 19.833 1.00 97.44 90 ASN A C 1
ATOM 706 O O . ASN A 1 90 ? -14.728 7.079 20.942 1.00 97.44 90 A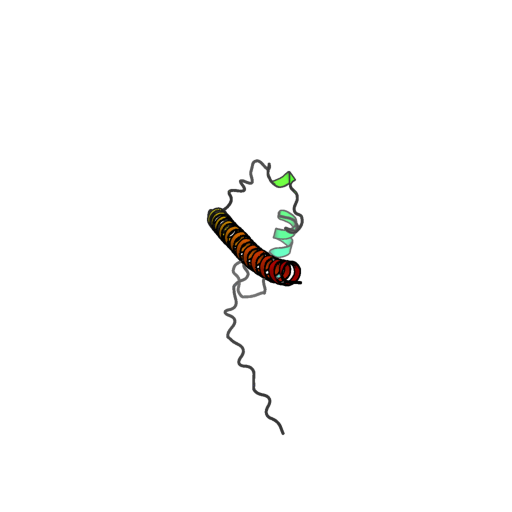SN A O 1
ATOM 710 N N . LYS A 1 91 ? -15.011 7.801 18.849 1.00 97.19 91 LYS A N 1
ATOM 711 C CA . LYS A 1 91 ? -16.404 8.241 19.071 1.00 97.19 91 LYS A CA 1
ATOM 712 C C . LYS A 1 91 ? -17.321 7.125 19.573 1.00 97.19 91 LYS A C 1
ATOM 714 O O . LYS A 1 91 ? -18.222 7.374 20.371 1.00 97.19 91 LYS A O 1
ATOM 719 N N . LYS A 1 92 ? -17.140 5.897 19.076 1.00 97.00 92 LYS A N 1
ATOM 720 C CA . LYS A 1 92 ? -17.915 4.739 19.546 1.00 97.00 92 LYS A CA 1
ATOM 721 C C . LYS A 1 92 ? -17.535 4.365 20.975 1.00 97.00 92 LYS A C 1
ATOM 723 O O . LYS A 1 92 ? -18.426 4.056 21.758 1.00 97.00 92 LYS A O 1
ATOM 728 N N . MET A 1 93 ? -16.245 4.405 21.302 1.00 97.06 93 MET A N 1
ATOM 729 C CA . MET A 1 93 ? -15.748 4.142 22.650 1.00 97.06 93 MET A CA 1
ATOM 730 C C . MET A 1 93 ? -16.269 5.180 23.647 1.00 97.06 93 MET A C 1
ATOM 732 O O . MET A 1 93 ? -16.823 4.788 24.669 1.00 97.06 93 MET A O 1
ATOM 736 N N . ASP A 1 94 ? -16.213 6.466 23.299 1.00 96.62 94 ASP A N 1
ATOM 737 C CA . ASP A 1 94 ? -16.768 7.556 24.109 1.00 96.62 94 ASP A CA 1
ATOM 738 C C . ASP A 1 94 ? -18.271 7.361 24.351 1.00 96.62 94 ASP A C 1
ATOM 740 O O . ASP A 1 94 ? -18.762 7.525 25.465 1.00 96.62 94 ASP A O 1
ATOM 744 N N . GLY A 1 95 ? -19.019 6.956 23.318 1.00 95.94 95 GLY A N 1
ATOM 745 C CA . GLY A 1 95 ? -20.445 6.653 23.441 1.00 95.94 95 GLY A CA 1
ATOM 746 C C . GLY A 1 95 ? -20.732 5.499 24.406 1.00 95.94 95 GLY A C 1
ATOM 747 O O . GLY A 1 95 ? -21.612 5.615 25.256 1.00 95.94 95 GLY A O 1
ATOM 748 N N . VAL A 1 96 ? -19.974 4.403 24.304 1.00 96.50 96 VAL A N 1
ATOM 749 C CA . VAL A 1 96 ? -20.097 3.249 25.213 1.00 96.50 96 VAL A CA 1
ATOM 750 C C . VAL A 1 96 ? -19.719 3.632 26.643 1.00 96.50 96 VAL A C 1
ATOM 752 O O . VAL A 1 96 ? -20.407 3.246 27.586 1.00 96.50 96 VAL A O 1
ATOM 755 N N . GLN A 1 97 ? -18.649 4.409 26.813 1.00 95.62 97 GLN A N 1
ATOM 756 C CA . GLN A 1 97 ? -18.206 4.878 28.120 1.00 95.62 97 GLN A CA 1
ATOM 757 C C . GLN A 1 97 ? -19.254 5.789 28.767 1.00 95.62 97 GLN A C 1
ATOM 759 O O . GLN A 1 97 ? -19.561 5.618 29.945 1.00 95.62 97 GLN A O 1
ATOM 764 N N . ASN A 1 98 ? -19.858 6.695 27.994 1.00 95.62 98 ASN A N 1
ATOM 765 C CA . ASN A 1 98 ? -20.915 7.580 28.476 1.00 95.62 98 ASN A CA 1
ATOM 766 C C . ASN A 1 98 ? -22.177 6.813 28.896 1.00 95.62 98 ASN A C 1
ATOM 768 O O . ASN A 1 98 ? -22.727 7.108 29.955 1.00 95.62 98 ASN A O 1
ATOM 772 N N . ASP A 1 99 ? -22.620 5.819 28.115 1.00 96.81 99 ASP A N 1
ATOM 773 C CA . ASP A 1 99 ? -23.780 4.983 28.472 1.00 96.81 99 ASP A CA 1
ATOM 774 C C . ASP A 1 99 ? -23.539 4.218 29.783 1.00 96.81 99 ASP A C 1
ATOM 776 O O . ASP A 1 99 ? -24.401 4.174 30.665 1.00 96.81 99 ASP A O 1
ATOM 780 N N . LEU A 1 100 ? -22.334 3.663 29.950 1.00 96.44 100 LEU A N 1
ATOM 781 C CA . LEU A 1 100 ? -21.962 2.965 31.175 1.00 96.44 100 LEU A CA 1
ATOM 782 C C . LEU A 1 100 ? -21.898 3.912 32.380 1.00 96.44 100 LEU A C 1
ATOM 784 O O . LEU A 1 100 ? -22.429 3.570 33.436 1.00 96.44 100 LEU A O 1
ATOM 788 N N . SER A 1 101 ? -21.302 5.099 32.224 1.00 95.38 101 SER A N 1
ATOM 789 C CA . SER A 1 101 ? -21.263 6.117 33.281 1.00 95.38 101 SER A CA 1
ATOM 790 C C . SER A 1 101 ? -22.669 6.508 33.728 1.00 95.38 101 SER A C 1
ATOM 792 O O . SER A 1 101 ? -22.958 6.466 34.919 1.00 95.38 101 SER A O 1
ATOM 794 N N . GLN A 1 102 ? -23.581 6.771 32.787 1.00 93.81 102 GLN A N 1
ATOM 795 C CA . GLN A 1 102 ? -24.968 7.100 33.121 1.00 93.81 102 GLN A CA 1
ATOM 796 C C . GLN A 1 102 ? -25.675 5.967 33.870 1.00 93.81 102 GLN A C 1
ATOM 798 O O . GLN A 1 102 ? -26.465 6.226 34.772 1.00 93.81 102 GLN A O 1
ATOM 803 N N . LYS A 1 103 ? -25.418 4.702 33.526 1.00 96.00 103 LYS A N 1
ATOM 804 C CA . LYS A 1 103 ? -25.985 3.562 34.264 1.00 96.00 103 LYS A CA 1
ATOM 805 C C . LYS A 1 103 ? -25.461 3.472 35.698 1.00 96.00 103 LYS A C 1
ATOM 807 O O . LYS A 1 103 ? -26.225 3.072 36.567 1.00 96.00 103 LYS A O 1
ATOM 812 N N . ILE A 1 104 ? -24.197 3.828 35.931 1.00 94.75 104 ILE A N 1
ATOM 813 C CA . ILE A 1 104 ? -23.596 3.863 37.271 1.00 94.75 104 ILE A CA 1
ATOM 814 C C . ILE A 1 104 ? -24.166 5.023 38.090 1.00 94.75 104 ILE A C 1
ATOM 816 O O . ILE A 1 104 ? -24.538 4.811 39.235 1.00 94.75 104 ILE A O 1
ATOM 820 N N . ASP A 1 105 ? -24.288 6.215 37.504 1.00 89.31 105 ASP A N 1
ATOM 821 C CA . ASP A 1 105 ? -24.787 7.407 38.205 1.00 89.31 105 ASP A CA 1
ATOM 822 C C . ASP A 1 105 ? -26.267 7.291 38.622 1.00 89.31 105 ASP A C 1
ATOM 824 O O . ASP A 1 105 ? -26.729 8.015 39.502 1.00 89.31 105 ASP A O 1
ATOM 828 N N . ASN A 1 106 ? -27.020 6.392 37.979 1.00 88.56 106 ASN A N 1
ATOM 829 C CA . ASN A 1 106 ? -28.429 6.123 38.271 1.00 88.56 106 ASN A CA 1
ATOM 830 C C . ASN A 1 106 ? -28.657 4.994 39.306 1.00 88.56 106 ASN A C 1
ATOM 832 O O . ASN A 1 106 ? -29.815 4.641 39.546 1.00 88.56 106 ASN A O 1
ATOM 836 N N . LEU A 1 107 ? -27.595 4.407 39.877 1.00 82.19 107 LEU A N 1
ATOM 837 C CA . LEU A 1 107 ? -27.645 3.411 40.965 1.00 82.19 107 LEU A CA 1
ATOM 838 C C . LEU A 1 107 ? -27.492 4.074 42.339 1.00 82.19 107 LEU A C 1
ATOM 840 O O . LEU A 1 107 ? -28.199 3.619 43.267 1.00 82.19 107 LEU A O 1
#

Radius of gyration: 30.08 Å; Cα contacts (8 Å, |Δi|>4): 26; chains: 1; bounding box: 61×54×73 Å

Secondary structure (DSSP, 8-state):
--------------PPPTTT--SSS-GGG-TTHHHHHHHH--TT---GGGTT-TT------THHHHHHHHHHHHHHHHHHHHHHHHHHHHHHHHHHHHHHHHHHHT-

Sequence (107 aa):
MQELQAISQTPLQAMPCAICLSYEHLVEECPTIPVTREMFGDCNTYNSNWRDHPNFSWKPQPVMGDFVGAQKSINAQLSQRIDSVESSLNKKMDGVQNDLSQKIDNL

Organism: Vitis vinifera (NCBI:txid29760)